Protein AF-A0A377LW02-F1 (afdb_monomer_lite)

Organism: Enterobacter cloacae (NCBI:txid550)

Sequence (100 aa):
MSRAPHVLTDSRTGAQLGNSQLLDSLVHDGLWDAFNDYHMGVTAENLAREYGISRELQDAYALSSQQKARAAIDSGRFRDEIVPGVRPASERSDDCRRHR

Foldseek 3Di:
DVPFAWDFPCVVVDDPDDDTDTHGCCQVVPAADPPPGGGVVVVVVVVCVVVVPDPVNVVVVVVVVVVVVVVCVVVCVCVVVDDDDDDDPVPPPPPPPPDD

Structure (mmCIF, N/CA/C/O backbone):
data_AF-A0A377LW02-F1
#
_entry.id   AF-A0A377LW02-F1
#
loop_
_atom_site.group_PDB
_atom_site.id
_atom_site.type_symbol
_atom_site.label_atom_id
_atom_site.label_alt_id
_atom_site.label_comp_id
_atom_site.label_asym_id
_atom_site.label_entity_id
_atom_site.label_seq_id
_atom_site.p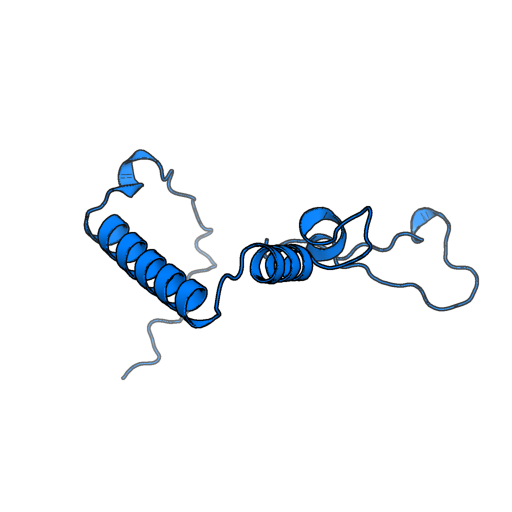dbx_PDB_ins_code
_atom_site.Cartn_x
_atom_site.Cartn_y
_atom_site.Cartn_z
_atom_site.occupancy
_atom_site.B_iso_or_equiv
_atom_site.auth_seq_id
_atom_site.auth_comp_id
_atom_site.auth_asym_id
_atom_site.auth_atom_id
_atom_site.pdbx_PDB_model_num
ATOM 1 N N . MET A 1 1 ? 3.410 -9.398 0.651 1.00 66.50 1 MET A N 1
ATOM 2 C CA . MET A 1 1 ? 4.099 -10.286 -0.312 1.00 66.50 1 MET A CA 1
ATOM 3 C C . MET A 1 1 ? 5.513 -10.601 0.181 1.00 66.50 1 MET A C 1
ATOM 5 O O . MET A 1 1 ? 6.488 -10.205 -0.433 1.00 66.50 1 MET A O 1
ATOM 9 N N . SER A 1 2 ? 5.650 -11.301 1.311 1.00 84.38 2 SER A N 1
ATOM 10 C CA . SER A 1 2 ? 6.957 -11.529 1.964 1.00 84.38 2 SER A CA 1
ATOM 11 C C . SER A 1 2 ? 7.859 -12.551 1.261 1.00 84.38 2 SER A C 1
ATOM 13 O O . SER A 1 2 ? 9.014 -12.702 1.635 1.00 84.38 2 SER A O 1
ATOM 15 N N . ARG A 1 3 ? 7.333 -13.275 0.267 1.00 90.81 3 ARG A N 1
ATOM 16 C CA . ARG A 1 3 ? 8.044 -14.326 -0.479 1.00 90.81 3 ARG A CA 1
ATOM 17 C C . ARG A 1 3 ? 8.359 -13.927 -1.925 1.00 90.81 3 ARG A C 1
ATOM 19 O O . ARG A 1 3 ? 8.658 -14.803 -2.731 1.00 90.81 3 ARG A O 1
ATOM 26 N N . ALA A 1 4 ? 8.217 -12.648 -2.268 1.00 92.44 4 ALA A N 1
ATOM 27 C CA . ALA A 1 4 ? 8.525 -12.165 -3.608 1.00 92.44 4 ALA A CA 1
ATOM 28 C C . ALA A 1 4 ? 10.037 -12.312 -3.889 1.00 92.44 4 ALA A C 1
ATOM 30 O O . ALA A 1 4 ? 10.845 -11.953 -3.028 1.00 92.44 4 ALA A O 1
ATOM 31 N N . PRO A 1 5 ? 10.439 -12.892 -5.033 1.00 94.12 5 PRO A N 1
ATOM 32 C CA . PRO A 1 5 ? 11.847 -13.064 -5.376 1.00 94.12 5 PRO A CA 1
ATOM 33 C C . PRO A 1 5 ? 12.471 -11.775 -5.926 1.00 94.12 5 PRO A C 1
ATOM 35 O O . PRO A 1 5 ? 11.777 -10.850 -6.343 1.00 94.12 5 PRO A O 1
ATOM 38 N N . HIS A 1 6 ? 13.799 -11.760 -6.008 1.00 94.44 6 HIS A N 1
ATOM 39 C CA . HIS A 1 6 ? 14.499 -10.829 -6.890 1.00 94.44 6 HIS A CA 1
ATOM 40 C C . HIS A 1 6 ? 14.705 -11.483 -8.260 1.00 94.44 6 HIS A C 1
ATOM 42 O O . HIS A 1 6 ? 14.913 -12.697 -8.346 1.00 94.44 6 HIS A O 1
ATOM 48 N N . VAL A 1 7 ? 14.652 -10.689 -9.324 1.00 93.44 7 VAL A N 1
ATOM 49 C CA . VAL A 1 7 ? 14.729 -11.143 -10.715 1.00 93.44 7 VAL A CA 1
ATOM 50 C C . VAL A 1 7 ? 15.946 -10.526 -11.391 1.00 93.44 7 VAL A C 1
ATOM 52 O O . VAL A 1 7 ? 16.237 -9.344 -11.229 1.00 93.44 7 VAL A O 1
ATOM 55 N N . LEU A 1 8 ? 16.660 -11.346 -12.161 1.00 93.06 8 LEU A N 1
ATOM 56 C CA . LEU A 1 8 ? 17.787 -10.926 -12.986 1.00 93.06 8 LEU A CA 1
ATOM 57 C C . LEU A 1 8 ? 17.381 -11.026 -14.461 1.00 93.06 8 LEU A C 1
ATOM 59 O O . LEU A 1 8 ? 17.302 -12.130 -15.013 1.00 93.06 8 LEU A O 1
ATOM 63 N N . THR A 1 9 ? 17.114 -9.883 -15.089 1.00 87.25 9 THR A N 1
ATOM 64 C CA . THR A 1 9 ? 16.563 -9.800 -16.455 1.00 87.25 9 THR A CA 1
ATOM 65 C C . THR A 1 9 ? 17.517 -10.353 -17.506 1.00 87.25 9 THR A C 1
ATOM 67 O O . THR A 1 9 ? 17.099 -11.063 -18.418 1.00 87.25 9 THR A O 1
ATOM 70 N N . ASP A 1 10 ? 18.814 -10.124 -17.318 1.00 87.75 10 ASP A N 1
ATOM 71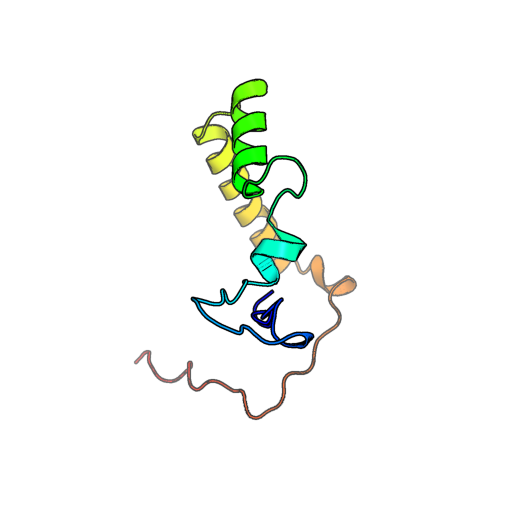 C CA . ASP A 1 10 ? 19.839 -10.438 -18.321 1.00 87.75 10 ASP A CA 1
ATOM 72 C C . ASP A 1 10 ? 20.390 -11.864 -18.174 1.00 87.75 10 ASP A C 1
ATOM 74 O O . ASP A 1 10 ? 21.283 -12.286 -18.910 1.00 87.75 10 ASP A O 1
ATOM 78 N N . SER A 1 11 ? 19.850 -12.639 -17.226 1.00 87.38 11 SER A N 1
ATOM 79 C CA . SER A 1 11 ? 20.326 -13.989 -16.898 1.00 87.38 11 SER A CA 1
ATOM 80 C C . SER A 1 11 ? 20.292 -14.953 -18.086 1.00 87.38 11 SER A C 1
ATOM 82 O O . SER A 1 11 ? 21.149 -15.827 -18.193 1.00 87.38 11 SER A O 1
ATOM 84 N N . ARG A 1 12 ? 19.320 -14.794 -18.995 1.00 86.50 12 ARG A N 1
ATOM 85 C CA . ARG A 1 12 ? 19.135 -15.689 -20.148 1.00 86.50 12 ARG A CA 1
ATOM 86 C C . ARG A 1 12 ? 20.149 -15.448 -21.265 1.00 86.50 12 ARG A C 1
ATOM 88 O O . ARG A 1 12 ? 20.563 -16.404 -21.912 1.00 86.50 12 ARG A O 1
ATOM 95 N N . THR A 1 13 ? 20.502 -14.194 -21.526 1.00 83.88 13 THR A N 1
ATOM 96 C CA . THR A 1 13 ? 21.409 -13.802 -22.619 1.00 83.88 13 THR A CA 1
ATOM 97 C C . THR A 1 13 ? 22.849 -13.611 -22.151 1.00 83.88 13 THR A C 1
ATOM 99 O O . THR A 1 13 ? 23.757 -13.618 -22.976 1.00 83.88 13 THR A O 1
ATOM 102 N N . GLY A 1 14 ? 23.059 -13.500 -20.837 1.00 79.75 14 GLY A N 1
ATOM 103 C CA . GLY A 1 14 ? 24.352 -13.255 -20.214 1.00 79.75 14 GLY A CA 1
ATOM 104 C C . GLY A 1 14 ? 24.736 -11.776 -20.263 1.00 79.75 14 GLY A C 1
ATOM 105 O O . GLY A 1 14 ? 24.618 -11.118 -21.295 1.00 79.75 14 GLY A O 1
ATOM 106 N N . ALA A 1 15 ? 25.234 -11.250 -19.143 1.00 78.62 15 ALA A N 1
ATOM 107 C CA . ALA A 1 15 ? 25.859 -9.933 -19.105 1.00 78.62 15 ALA A CA 1
ATOM 108 C C . ALA A 1 15 ? 27.327 -10.069 -19.538 1.00 78.62 15 ALA A C 1
ATOM 110 O O . ALA A 1 15 ? 28.139 -10.639 -18.811 1.00 78.62 15 ALA A O 1
ATOM 111 N N . GLN A 1 16 ? 27.665 -9.598 -20.742 1.00 73.38 16 GLN A N 1
ATOM 112 C CA . GLN A 1 16 ? 29.021 -9.736 -21.295 1.00 73.38 16 GLN A CA 1
ATOM 113 C C . GLN A 1 16 ? 30.057 -8.874 -20.559 1.00 73.38 16 GLN A C 1
ATOM 115 O O . GLN A 1 16 ? 31.165 -9.338 -20.298 1.00 73.38 16 GLN A O 1
ATOM 120 N N . LEU A 1 17 ? 29.717 -7.622 -20.240 1.00 79.25 17 LEU A N 1
ATOM 121 C CA . LEU A 1 17 ? 30.588 -6.693 -19.522 1.00 79.25 17 LEU A CA 1
ATOM 122 C C . LEU A 1 17 ? 29.734 -5.602 -18.860 1.00 79.25 17 LEU A C 1
ATOM 124 O O . LEU A 1 17 ? 28.874 -5.022 -19.519 1.00 79.25 17 LEU A O 1
ATOM 128 N N . GLY A 1 18 ? 29.982 -5.301 -17.585 1.00 81.94 18 GLY A N 1
ATOM 129 C CA . GLY A 1 18 ? 29.257 -4.270 -16.833 1.00 81.94 18 GLY A CA 1
ATOM 130 C C . GLY A 1 18 ? 28.471 -4.817 -15.639 1.00 81.94 18 GLY A C 1
ATOM 131 O O . GLY A 1 18 ? 28.568 -5.994 -15.298 1.00 81.94 18 GLY A O 1
ATOM 132 N N . ASN A 1 19 ? 2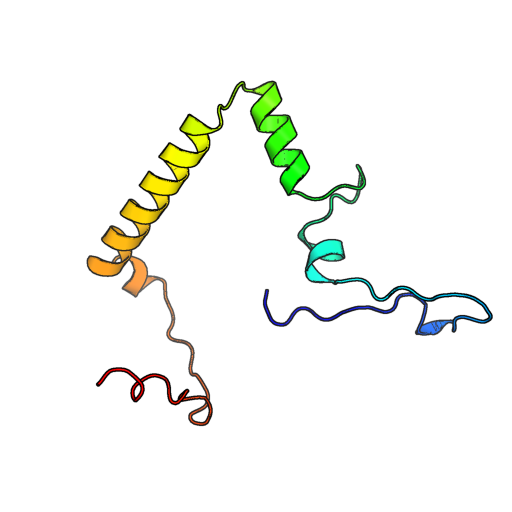7.716 -3.934 -14.983 1.00 83.88 19 ASN A N 1
ATOM 133 C CA . ASN A 1 19 ? 26.919 -4.272 -13.805 1.00 83.88 19 ASN A CA 1
ATOM 134 C C . ASN A 1 19 ? 25.547 -4.808 -14.223 1.00 83.88 19 ASN A C 1
ATOM 136 O O . ASN A 1 19 ? 24.870 -4.181 -15.034 1.00 83.88 19 ASN A O 1
ATOM 140 N N . SER A 1 20 ? 25.108 -5.904 -13.608 1.00 84.75 20 SER A N 1
ATOM 141 C CA . SER A 1 20 ? 23.722 -6.373 -13.706 1.00 84.75 20 SER A CA 1
ATOM 142 C C . SER A 1 20 ? 22.930 -5.955 -12.474 1.00 84.75 20 SER A C 1
ATOM 144 O O . SER A 1 20 ? 23.458 -5.952 -11.360 1.00 84.75 20 SER A O 1
ATOM 146 N N . GLN A 1 21 ? 21.658 -5.616 -12.667 1.00 87.88 21 GLN A N 1
ATOM 147 C CA . GLN A 1 21 ? 20.766 -5.224 -11.580 1.00 87.88 21 GLN A CA 1
ATOM 148 C C . GLN A 1 21 ? 19.841 -6.381 -11.201 1.00 87.88 21 GLN A C 1
ATOM 150 O O . GLN A 1 21 ? 19.219 -7.005 -12.059 1.00 87.88 21 GLN A O 1
ATOM 155 N N . LEU A 1 22 ? 19.753 -6.659 -9.900 1.00 91.50 22 LEU A N 1
ATOM 156 C CA . LEU A 1 22 ? 18.725 -7.525 -9.331 1.00 91.50 22 LEU A CA 1
ATOM 157 C C . LEU A 1 22 ? 17.503 -6.668 -9.018 1.00 91.50 22 LEU A C 1
ATOM 159 O O . LEU A 1 22 ? 17.561 -5.804 -8.144 1.00 91.50 22 LEU A O 1
ATOM 163 N N . LEU A 1 23 ? 16.413 -6.913 -9.734 1.00 91.25 23 LEU A N 1
ATOM 164 C CA . LEU A 1 23 ? 15.157 -6.194 -9.562 1.00 91.25 23 LEU A CA 1
ATOM 165 C C . LEU A 1 23 ? 14.317 -6.866 -8.479 1.00 91.25 23 LEU A C 1
ATOM 167 O O . LEU A 1 23 ? 14.174 -8.088 -8.472 1.00 91.25 23 LEU A O 1
ATOM 171 N N . ASP A 1 24 ? 13.735 -6.081 -7.579 1.00 92.69 24 ASP A N 1
ATOM 172 C CA . ASP A 1 24 ? 12.718 -6.583 -6.657 1.00 92.69 24 ASP A CA 1
ATOM 173 C C . ASP A 1 24 ? 11.398 -6.769 -7.422 1.00 92.69 24 ASP A C 1
ATOM 175 O O . ASP A 1 24 ? 10.796 -5.787 -7.864 1.00 92.69 24 ASP A O 1
ATOM 179 N N . SER A 1 25 ? 10.943 -8.019 -7.576 1.00 91.31 25 SER A N 1
ATOM 180 C CA . SER A 1 25 ? 9.694 -8.316 -8.298 1.00 91.31 25 SER A CA 1
ATOM 181 C C . SER A 1 25 ? 8.459 -7.724 -7.624 1.00 91.31 25 SER A C 1
ATOM 183 O O . SER A 1 25 ? 7.501 -7.380 -8.310 1.00 91.31 25 SER A O 1
ATOM 185 N N . LEU A 1 26 ? 8.458 -7.552 -6.297 1.00 93.06 26 LEU A N 1
ATOM 186 C CA . LEU A 1 26 ? 7.320 -6.948 -5.608 1.00 93.06 26 LEU A CA 1
ATOM 187 C C . LEU A 1 26 ? 7.130 -5.499 -6.045 1.00 93.06 26 LEU A C 1
ATOM 189 O O . LEU A 1 26 ? 6.006 -5.066 -6.304 1.00 93.06 26 LEU A O 1
ATOM 193 N N . VAL A 1 27 ? 8.234 -4.756 -6.093 1.00 91.69 27 VAL A N 1
ATOM 194 C CA . VAL A 1 27 ? 8.208 -3.350 -6.479 1.00 91.69 27 VAL A CA 1
ATOM 195 C C . VAL A 1 27 ? 7.957 -3.246 -7.973 1.00 91.69 27 VAL A C 1
ATOM 197 O O . VAL A 1 27 ? 6.975 -2.626 -8.366 1.00 91.69 27 VAL A O 1
ATOM 200 N N . HIS A 1 28 ? 8.791 -3.903 -8.777 1.00 90.69 28 HIS A N 1
ATOM 201 C CA . HIS A 1 28 ? 8.759 -3.800 -10.230 1.00 90.69 28 HIS A CA 1
ATOM 202 C C . HIS A 1 28 ? 7.425 -4.270 -10.833 1.00 90.69 28 HIS A C 1
ATOM 204 O O . HIS A 1 28 ? 6.865 -3.569 -11.669 1.00 90.69 28 HIS A O 1
ATOM 210 N N . ASP A 1 29 ? 6.880 -5.408 -10.386 1.00 90.12 29 ASP A N 1
ATOM 211 C CA . ASP A 1 29 ? 5.683 -5.994 -11.008 1.00 90.12 29 ASP A CA 1
ATOM 212 C C . ASP A 1 29 ? 4.372 -5.566 -10.327 1.00 90.12 29 ASP A C 1
ATOM 214 O O . ASP A 1 29 ? 3.298 -5.726 -10.908 1.00 90.12 29 ASP A O 1
ATOM 218 N N . GLY A 1 30 ? 4.426 -5.068 -9.084 1.00 90.75 30 GLY A N 1
ATOM 219 C CA . GLY A 1 30 ? 3.228 -4.832 -8.268 1.00 90.75 30 GLY A CA 1
ATOM 220 C C . GLY A 1 30 ? 3.023 -3.407 -7.758 1.00 90.75 30 GLY A C 1
ATOM 221 O O . GLY A 1 30 ? 1.880 -3.020 -7.520 1.00 90.75 30 GLY A O 1
ATOM 222 N N . LEU A 1 31 ? 4.092 -2.635 -7.544 1.00 93.81 31 LEU A N 1
ATOM 223 C CA . LEU A 1 31 ? 4.028 -1.328 -6.869 1.00 93.81 31 LEU A CA 1
ATOM 224 C C . LEU A 1 31 ? 4.666 -0.190 -7.674 1.00 93.81 31 LEU A C 1
ATOM 226 O O . LEU A 1 31 ? 4.744 0.935 -7.176 1.00 93.81 31 LEU A O 1
ATOM 230 N N . TRP A 1 32 ? 5.111 -0.458 -8.898 1.00 92.38 32 TRP A N 1
ATOM 231 C CA . TRP A 1 32 ? 5.693 0.529 -9.795 1.00 92.38 32 TRP A CA 1
ATOM 232 C C . TRP A 1 32 ? 4.748 0.819 -10.955 1.00 92.38 32 TRP A C 1
ATOM 234 O O . TRP A 1 32 ? 4.168 -0.094 -11.541 1.00 92.38 32 TRP A O 1
ATOM 244 N N . ASP A 1 33 ? 4.567 2.098 -11.274 1.00 90.56 33 ASP A N 1
ATOM 245 C CA . ASP A 1 33 ? 3.756 2.497 -12.415 1.00 90.56 33 ASP A CA 1
ATOM 246 C C . ASP A 1 33 ? 4.535 2.291 -13.714 1.00 90.56 33 ASP A C 1
ATOM 248 O O . ASP A 1 33 ? 5.564 2.929 -13.937 1.00 90.56 33 ASP A O 1
ATOM 252 N N . ALA A 1 34 ? 4.023 1.440 -14.600 1.00 89.25 34 ALA A N 1
ATOM 253 C CA . ALA A 1 34 ? 4.688 1.123 -15.863 1.00 89.25 34 ALA A CA 1
ATOM 254 C C . ALA A 1 34 ? 4.716 2.295 -16.863 1.00 89.25 34 ALA A C 1
ATOM 256 O O . ALA A 1 34 ? 5.508 2.270 -17.804 1.00 89.25 34 ALA A O 1
ATOM 257 N N . PHE A 1 35 ? 3.848 3.300 -16.700 1.00 91.12 35 PHE A N 1
ATOM 258 C CA . PHE A 1 35 ? 3.710 4.398 -17.662 1.00 91.12 35 PHE A CA 1
ATOM 259 C C . PHE A 1 35 ? 4.470 5.654 -17.248 1.00 91.12 35 PHE A C 1
ATOM 261 O O . PHE A 1 35 ? 5.052 6.327 -18.096 1.00 91.12 35 PHE A O 1
ATOM 268 N N . ASN A 1 36 ? 4.447 5.979 -15.959 1.00 86.12 36 ASN A N 1
ATOM 269 C CA . ASN A 1 36 ? 5.007 7.212 -15.423 1.00 86.12 36 ASN A CA 1
ATOM 270 C C . ASN A 1 36 ? 6.313 7.001 -14.641 1.00 86.12 36 ASN A C 1
ATOM 272 O O . ASN A 1 36 ? 6.867 7.976 -14.138 1.00 86.12 36 ASN A O 1
ATOM 276 N N . ASP A 1 37 ? 6.795 5.759 -14.550 1.00 92.00 37 ASP A N 1
ATOM 277 C CA . ASP A 1 37 ? 8.081 5.388 -13.950 1.00 92.00 37 ASP A CA 1
ATOM 278 C C . ASP A 1 37 ? 8.262 5.891 -12.504 1.00 92.00 37 ASP A C 1
ATOM 280 O O . ASP A 1 37 ? 9.257 6.521 -12.143 1.00 92.00 37 ASP A O 1
ATOM 284 N N . TYR A 1 38 ? 7.264 5.637 -11.652 1.00 89.94 38 TYR A N 1
ATOM 285 C CA . TYR A 1 38 ? 7.349 5.947 -10.225 1.00 89.94 38 TYR A CA 1
ATOM 286 C C . TYR A 1 38 ? 6.556 4.967 -9.352 1.00 89.94 38 TYR A C 1
ATOM 288 O O . TYR A 1 38 ? 5.658 4.259 -9.802 1.00 89.94 38 TYR A O 1
ATOM 296 N N . HIS A 1 39 ? 6.849 4.964 -8.052 1.00 94.50 39 HIS A N 1
ATOM 297 C CA . HIS A 1 39 ? 6.171 4.116 -7.070 1.00 94.50 39 HIS A CA 1
ATOM 298 C C . HIS A 1 39 ? 4.694 4.508 -6.871 1.00 94.50 39 HIS A C 1
ATOM 300 O O . HIS A 1 39 ? 4.378 5.693 -6.778 1.00 94.50 39 HIS A O 1
ATOM 306 N N . MET A 1 40 ? 3.801 3.540 -6.642 1.00 92.88 40 MET A N 1
ATOM 307 C CA . MET A 1 40 ? 2.369 3.754 -6.341 1.00 92.88 40 MET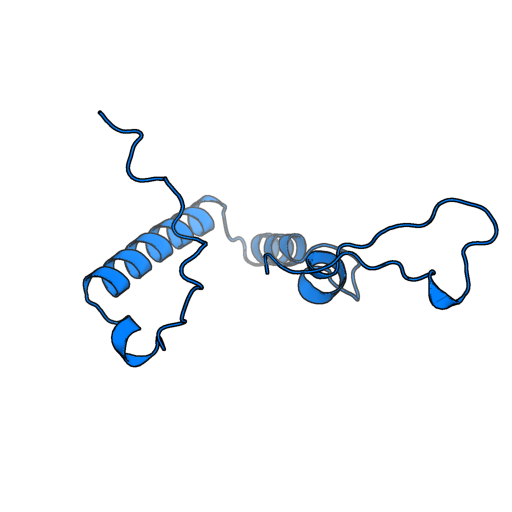 A CA 1
ATOM 308 C C . MET A 1 40 ? 2.097 4.699 -5.154 1.00 92.88 40 MET A C 1
ATOM 310 O O . MET A 1 40 ? 1.002 5.219 -5.005 1.00 92.88 40 MET A O 1
ATOM 314 N N . GLY A 1 41 ? 3.080 4.967 -4.295 1.00 91.62 41 GLY A N 1
ATOM 315 C CA . GLY A 1 41 ? 2.941 5.998 -3.254 1.00 91.62 41 GLY A CA 1
ATOM 316 C C . GLY A 1 41 ? 2.809 7.410 -3.838 1.00 91.62 41 GLY A C 1
ATOM 317 O O . GLY A 1 41 ? 2.078 8.241 -3.312 1.00 91.62 41 GLY A O 1
ATOM 318 N N . VAL A 1 42 ? 3.467 7.667 -4.970 1.00 92.44 42 VAL A N 1
ATOM 319 C CA . VAL A 1 42 ? 3.433 8.959 -5.661 1.00 92.44 42 VAL A CA 1
ATOM 320 C C . VAL A 1 42 ? 2.082 9.185 -6.346 1.00 92.44 42 VAL A C 1
ATOM 322 O O . VAL A 1 42 ? 1.615 10.323 -6.372 1.00 92.44 42 VAL A O 1
ATOM 325 N N . THR A 1 43 ? 1.399 8.134 -6.829 1.00 92.19 43 THR A N 1
ATOM 326 C CA . THR A 1 43 ? 0.017 8.290 -7.330 1.00 92.19 43 THR A CA 1
ATOM 327 C C . THR A 1 43 ? -0.903 8.806 -6.220 1.00 92.19 43 THR A C 1
ATOM 329 O O . THR A 1 43 ? -1.700 9.712 -6.458 1.00 92.19 43 THR A O 1
ATOM 332 N N . ALA A 1 44 ? -0.754 8.289 -4.995 1.00 91.19 44 ALA A N 1
ATOM 333 C CA . ALA A 1 44 ? -1.537 8.727 -3.844 1.00 91.19 44 ALA A CA 1
ATOM 334 C C . ALA A 1 44 ? -1.254 10.194 -3.477 1.00 91.19 44 ALA A C 1
ATOM 336 O O . ALA A 1 44 ? -2.190 10.945 -3.216 1.00 91.19 44 ALA A O 1
ATOM 337 N N . GLU A 1 45 ? 0.007 10.631 -3.529 1.00 92.19 45 GLU A N 1
ATOM 338 C CA . GLU A 1 45 ? 0.381 12.038 -3.308 1.00 92.19 45 GLU A CA 1
ATOM 339 C C . GLU A 1 45 ? -0.173 12.975 -4.390 1.00 92.19 45 GLU A C 1
ATOM 341 O O . GLU A 1 45 ? -0.596 14.098 -4.102 1.00 92.19 45 GLU A O 1
ATOM 346 N N . ASN A 1 46 ? -0.212 12.521 -5.646 1.00 92.88 46 ASN A N 1
ATOM 347 C CA . ASN A 1 46 ? -0.828 13.279 -6.734 1.00 92.88 46 ASN A CA 1
ATOM 348 C C . ASN A 1 46 ? -2.325 13.478 -6.485 1.00 92.88 46 ASN A C 1
ATOM 350 O O . ASN A 1 46 ? -2.809 14.606 -6.579 1.00 92.88 46 ASN A O 1
ATOM 354 N N . LEU A 1 47 ? -3.021 12.417 -6.068 1.00 92.44 47 LEU A N 1
ATOM 355 C CA . LEU A 1 47 ? -4.431 12.479 -5.699 1.00 92.44 47 LEU A CA 1
ATOM 356 C C . LEU A 1 47 ? -4.662 13.380 -4.478 1.00 92.44 47 LEU A C 1
ATOM 358 O O . LEU A 1 47 ? -5.569 14.210 -4.475 1.00 92.44 47 LEU A O 1
ATOM 362 N N . ALA A 1 48 ? -3.827 13.256 -3.445 1.00 93.75 48 ALA A N 1
ATOM 363 C CA . ALA A 1 48 ? -3.936 14.078 -2.247 1.00 93.75 48 ALA A CA 1
ATOM 364 C C . ALA A 1 48 ? -3.795 15.570 -2.574 1.00 93.75 48 ALA A C 1
ATOM 366 O O . ALA A 1 48 ? -4.548 16.390 -2.048 1.00 93.75 48 ALA A O 1
ATOM 367 N N . ARG A 1 49 ? -2.887 15.922 -3.491 1.00 93.50 49 ARG A N 1
ATOM 368 C CA . ARG A 1 49 ? -2.707 17.298 -3.966 1.00 93.50 49 ARG A CA 1
ATOM 369 C C . ARG A 1 49 ? -3.890 17.788 -4.799 1.00 93.50 49 ARG A C 1
ATOM 371 O O . ARG A 1 49 ? -4.342 18.907 -4.582 1.00 93.50 49 ARG A O 1
ATOM 378 N N . GLU A 1 50 ? -4.380 16.972 -5.729 1.00 95.69 50 GLU A N 1
ATOM 379 C CA . GLU A 1 50 ? -5.487 17.330 -6.627 1.00 95.69 50 GLU A CA 1
ATOM 380 C C . GLU A 1 50 ? -6.802 17.549 -5.867 1.00 95.69 50 GLU A C 1
ATOM 382 O O . GLU A 1 50 ? -7.519 18.513 -6.129 1.00 95.69 50 GLU A O 1
ATOM 387 N N . TYR A 1 51 ? -7.084 16.702 -4.876 1.00 95.25 51 TYR A N 1
ATOM 388 C CA . TYR A 1 51 ? -8.325 16.746 -4.096 1.00 95.25 51 TYR A CA 1
ATOM 389 C C . TYR A 1 51 ? -8.185 17.461 -2.743 1.00 95.25 51 TYR A C 1
ATOM 391 O O . TYR A 1 51 ? -9.143 17.507 -1.972 1.00 95.25 51 TYR A O 1
ATOM 399 N N . GLY A 1 52 ? -7.013 18.024 -2.435 1.00 94.94 52 GLY A N 1
ATOM 400 C CA . GLY A 1 52 ? -6.770 18.762 -1.191 1.00 94.94 52 GLY A CA 1
ATOM 401 C C . GLY A 1 52 ? -6.873 17.905 0.078 1.00 94.94 52 GLY A C 1
ATOM 402 O O . GLY A 1 52 ? -7.318 18.388 1.120 1.00 94.94 52 GLY A O 1
ATOM 403 N N . ILE A 1 53 ? -6.488 16.629 0.009 1.00 95.31 53 ILE A N 1
ATOM 404 C CA . ILE A 1 53 ? -6.552 15.695 1.139 1.00 95.31 53 ILE A CA 1
ATOM 405 C C 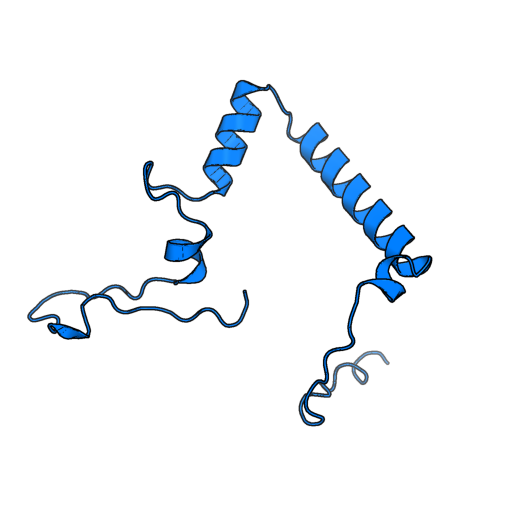. ILE A 1 53 ? -5.359 15.943 2.066 1.00 95.31 53 ILE A C 1
ATOM 407 O O . ILE A 1 53 ? -4.237 15.508 1.797 1.00 95.31 53 ILE A O 1
ATOM 411 N N . SER A 1 54 ? -5.610 16.627 3.182 1.00 96.44 54 SER A N 1
ATOM 412 C CA . SER A 1 54 ? -4.570 16.951 4.160 1.00 96.44 54 SER A CA 1
ATOM 413 C C . SER A 1 54 ? -4.017 15.711 4.866 1.00 96.44 54 SER A C 1
ATOM 415 O O . SER A 1 54 ? -4.664 14.661 4.944 1.00 96.44 54 SER A O 1
ATOM 417 N N . ARG A 1 55 ? -2.817 15.844 5.434 1.00 95.25 55 ARG A N 1
ATOM 418 C CA . ARG A 1 55 ? -2.176 14.769 6.196 1.00 95.25 55 ARG A CA 1
ATOM 419 C C . ARG A 1 55 ? -3.010 14.353 7.411 1.00 95.25 55 ARG A C 1
ATOM 421 O O . ARG A 1 55 ? -3.134 13.167 7.699 1.00 95.25 55 ARG A O 1
ATOM 428 N N . GLU A 1 56 ? -3.625 15.315 8.085 1.00 96.81 56 GLU A N 1
ATOM 429 C CA . GLU A 1 56 ? -4.460 15.089 9.265 1.00 96.81 56 GLU A CA 1
ATOM 430 C C . GLU A 1 56 ? -5.699 14.256 8.917 1.00 96.81 56 GLU A C 1
ATOM 432 O O . GLU A 1 56 ? -6.089 13.383 9.691 1.00 96.81 56 GLU A O 1
ATOM 437 N N . LEU A 1 57 ? -6.293 14.478 7.737 1.00 95.88 57 LEU A N 1
ATOM 438 C CA . LEU A 1 57 ? -7.415 13.674 7.247 1.00 95.88 57 LEU A CA 1
ATOM 439 C C . LEU A 1 57 ? -6.992 12.233 6.945 1.00 95.88 57 LEU A C 1
ATOM 441 O O . LEU A 1 57 ? -7.709 11.297 7.308 1.00 95.88 57 LEU A O 1
ATOM 445 N N . GLN A 1 58 ? -5.827 12.047 6.320 1.00 96.19 58 GLN A N 1
ATOM 446 C CA . GLN A 1 58 ? -5.278 10.716 6.042 1.00 96.19 58 GLN A CA 1
ATOM 447 C C . GLN A 1 58 ? -5.010 9.948 7.345 1.00 96.19 58 GLN A C 1
ATOM 449 O O . GLN A 1 58 ? -5.433 8.797 7.485 1.00 96.19 58 GLN A O 1
ATOM 454 N N . ASP A 1 59 ? -4.391 10.602 8.330 1.00 97.56 59 ASP A N 1
ATOM 455 C CA . ASP A 1 59 ? -4.073 10.000 9.627 1.00 97.56 59 ASP A CA 1
ATOM 456 C C . ASP A 1 59 ? -5.344 9.691 10.439 1.00 97.56 59 ASP A C 1
ATOM 458 O O . ASP A 1 59 ? -5.465 8.609 11.024 1.00 97.56 59 ASP A O 1
ATOM 462 N N . ALA A 1 60 ? -6.339 10.586 10.427 1.00 97.38 60 ALA A N 1
ATOM 463 C CA . ALA A 1 60 ? -7.630 10.351 11.075 1.00 97.38 60 ALA A CA 1
ATOM 464 C C . ALA A 1 60 ? -8.371 9.153 10.457 1.00 97.38 60 ALA A C 1
ATOM 466 O O . ALA A 1 60 ? -8.933 8.318 11.179 1.00 97.38 60 ALA A O 1
ATOM 467 N N . TYR A 1 61 ? -8.336 9.026 9.127 1.00 97.19 61 TYR A N 1
ATOM 468 C CA . TYR A 1 61 ? -8.901 7.873 8.432 1.00 97.19 61 TYR A CA 1
ATOM 469 C C . TYR A 1 61 ? -8.163 6.576 8.788 1.00 97.19 61 TYR A C 1
ATOM 471 O O . TYR A 1 61 ? -8.808 5.567 9.096 1.00 97.19 61 TYR A O 1
ATOM 479 N N . ALA A 1 62 ? -6.828 6.599 8.809 1.00 97.31 62 ALA A N 1
ATOM 480 C CA . ALA A 1 62 ? -6.015 5.446 9.183 1.00 97.31 62 ALA A CA 1
ATOM 481 C C . ALA A 1 62 ? -6.313 4.979 10.618 1.00 97.31 62 ALA A C 1
ATOM 483 O O . ALA A 1 62 ? -6.525 3.784 10.843 1.00 97.31 62 ALA A O 1
ATOM 484 N N . LEU A 1 63 ? -6.425 5.909 11.574 1.00 97.62 63 LEU A N 1
ATOM 485 C CA . LEU A 1 63 ? -6.795 5.602 12.958 1.00 97.62 63 LEU A CA 1
ATOM 486 C C . LEU A 1 63 ? -8.182 4.952 13.043 1.00 97.62 63 LEU A C 1
ATOM 488 O O . LEU A 1 63 ? -8.342 3.905 13.676 1.00 97.62 63 LEU A O 1
ATOM 492 N N . SER A 1 64 ? -9.175 5.534 12.367 1.00 97.88 64 SER A N 1
ATOM 493 C CA . SER A 1 64 ? -10.529 4.976 12.317 1.00 97.88 64 SER A CA 1
ATOM 494 C C . SER A 1 64 ? -10.545 3.577 11.690 1.00 97.88 64 SER A C 1
ATOM 496 O O . SER A 1 64 ? -11.249 2.685 12.167 1.00 97.88 64 SER A O 1
ATOM 498 N N . SER A 1 65 ? -9.750 3.353 10.639 1.00 98.12 65 SER A N 1
ATOM 499 C CA . SER A 1 65 ? -9.594 2.041 10.003 1.00 98.12 65 SER A CA 1
ATOM 500 C C . SER A 1 65 ? -9.073 0.992 10.990 1.00 98.12 65 SER A C 1
ATOM 502 O O . SER A 1 65 ? -9.691 -0.063 11.145 1.00 98.12 65 SER A O 1
ATOM 504 N N . GLN A 1 66 ? -8.012 1.313 11.739 1.00 97.88 66 GLN A N 1
ATOM 505 C CA . GLN A 1 66 ? -7.434 0.412 12.743 1.00 97.88 66 GLN A CA 1
ATOM 506 C C . GLN A 1 66 ? -8.421 0.084 13.873 1.00 97.88 66 GLN A C 1
ATOM 508 O O . GLN A 1 66 ? -8.554 -1.075 14.274 1.00 97.88 66 GLN A O 1
ATOM 513 N N . GLN A 1 67 ? -9.169 1.080 14.354 1.00 98.00 67 GLN A N 1
ATOM 514 C CA . GLN A 1 67 ? -10.202 0.879 15.377 1.00 98.00 67 GLN A CA 1
ATOM 515 C C . GLN A 1 67 ? -11.331 -0.036 14.879 1.00 98.00 67 GLN A C 1
ATOM 517 O O . GLN A 1 67 ? -11.730 -0.963 15.588 1.00 98.00 67 GLN A O 1
ATOM 522 N N . LYS A 1 68 ? -11.811 0.178 13.646 1.00 97.25 68 LYS A N 1
ATOM 523 C CA . LYS A 1 68 ? -12.841 -0.666 13.017 1.00 97.25 68 LYS A CA 1
ATOM 524 C C . LYS A 1 68 ? -12.363 -2.104 12.828 1.00 97.25 68 LYS A C 1
ATOM 526 O O . LYS A 1 68 ? -13.110 -3.028 13.141 1.00 97.25 68 LYS A O 1
ATOM 531 N N . ALA A 1 69 ? -11.131 -2.293 12.351 1.00 96.44 69 ALA A N 1
ATOM 532 C CA . ALA A 1 69 ? -10.545 -3.616 12.159 1.00 96.44 69 ALA A CA 1
ATOM 533 C C . ALA A 1 69 ? -10.481 -4.389 13.482 1.00 96.44 69 ALA A C 1
ATOM 535 O O . ALA A 1 69 ? -10.937 -5.529 13.547 1.00 96.44 69 ALA A O 1
ATOM 536 N N . ARG A 1 70 ? -10.007 -3.745 14.558 1.00 97.06 70 ARG A N 1
ATOM 537 C CA . ARG A 1 70 ? -9.950 -4.368 15.885 1.00 97.06 70 ARG A CA 1
ATOM 538 C C . ARG A 1 70 ? -11.333 -4.765 16.399 1.00 97.06 70 ARG A C 1
ATOM 540 O O . ARG A 1 70 ? -11.526 -5.913 16.780 1.00 97.06 70 ARG A O 1
ATOM 547 N N . ALA A 1 71 ? -12.311 -3.865 16.315 1.00 96.88 71 ALA A N 1
ATOM 548 C CA . ALA A 1 71 ? -13.677 -4.162 16.739 1.00 96.88 71 ALA A CA 1
ATOM 549 C C . ALA A 1 71 ? -14.312 -5.313 15.930 1.00 96.88 71 ALA A C 1
ATOM 551 O O . ALA A 1 71 ? -15.032 -6.142 16.487 1.00 96.88 71 ALA A O 1
ATOM 552 N N . ALA A 1 72 ? -14.044 -5.392 14.622 1.00 95.69 72 ALA A N 1
ATOM 553 C CA . ALA A 1 72 ? -14.540 -6.463 13.758 1.00 95.69 72 ALA A CA 1
ATOM 554 C C . ALA A 1 72 ? -13.902 -7.827 14.074 1.00 95.69 72 ALA A C 1
ATOM 556 O O . ALA A 1 72 ? -14.602 -8.841 14.062 1.00 95.69 72 ALA A O 1
ATOM 557 N N . 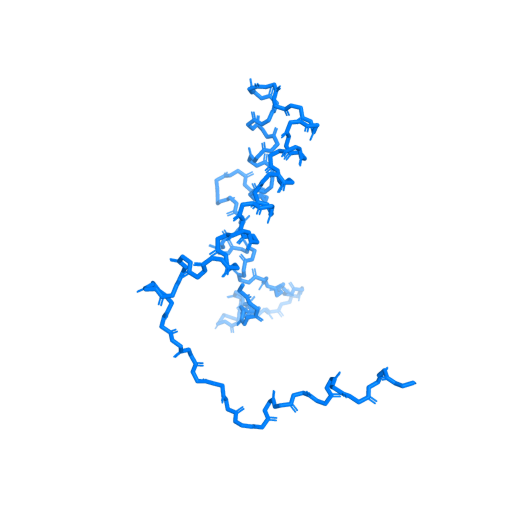ILE A 1 73 ? -12.605 -7.848 14.398 1.00 95.56 73 ILE A N 1
ATOM 558 C CA . ILE A 1 73 ? -11.904 -9.057 14.851 1.00 95.56 73 ILE A CA 1
ATOM 559 C C . ILE A 1 73 ? -12.470 -9.521 16.198 1.00 95.56 73 ILE A C 1
ATOM 561 O O . ILE A 1 73 ? -12.855 -10.683 16.318 1.00 95.56 73 ILE A O 1
ATOM 565 N N . ASP A 1 74 ? -12.595 -8.613 17.172 1.00 95.62 74 ASP A N 1
ATOM 566 C CA . ASP A 1 74 ? -13.068 -8.933 18.527 1.00 95.62 74 ASP A CA 1
ATOM 567 C C . ASP A 1 74 ? -14.525 -9.432 18.529 1.00 95.62 74 ASP A C 1
ATOM 569 O O . ASP A 1 74 ? -14.888 -10.322 19.296 1.00 95.62 74 ASP A O 1
ATOM 573 N N . SER A 1 75 ? -15.358 -8.906 17.625 1.00 96.00 75 SER A N 1
ATOM 574 C CA . SER A 1 75 ? -16.743 -9.365 17.423 1.00 96.00 75 SER A CA 1
ATOM 575 C C . SER A 1 75 ? -16.869 -10.596 16.516 1.00 96.00 75 SER A C 1
ATOM 577 O O . SER A 1 75 ? -17.978 -11.074 16.282 1.00 96.00 75 SER A O 1
ATOM 579 N N . GLY A 1 76 ? -15.755 -11.132 16.007 1.00 94.00 76 GLY A N 1
ATOM 580 C CA . GLY A 1 76 ? -15.736 -12.348 15.197 1.00 94.00 76 GLY A CA 1
ATOM 581 C C . GLY A 1 76 ? -16.343 -12.197 13.800 1.00 94.00 76 GLY A C 1
ATOM 582 O O . GLY A 1 76 ? -16.707 -13.205 13.199 1.00 94.00 76 GLY A O 1
ATOM 583 N N . ARG A 1 77 ? -16.441 -10.977 13.255 1.00 94.88 77 ARG A N 1
ATOM 584 C CA . ARG A 1 77 ? -17.087 -10.725 11.949 1.00 94.88 77 ARG A CA 1
ATOM 585 C C . ARG A 1 77 ? -16.391 -11.411 10.778 1.00 94.88 77 ARG A C 1
ATOM 587 O O . ARG A 1 77 ? -17.047 -11.726 9.798 1.00 94.88 77 ARG A O 1
ATOM 594 N N . PHE A 1 78 ? -15.091 -11.669 10.897 1.00 95.06 78 PHE A N 1
ATOM 595 C CA . PHE A 1 78 ? -14.305 -12.324 9.851 1.00 95.06 78 PHE A CA 1
ATOM 596 C C . PHE A 1 78 ? -14.313 -13.861 9.938 1.00 95.06 78 PHE A C 1
ATOM 598 O O . PHE A 1 78 ? -13.645 -14.526 9.150 1.00 95.06 78 PHE A O 1
ATOM 605 N N . ARG A 1 79 ? -15.039 -14.456 10.897 1.00 92.38 79 ARG A N 1
ATOM 606 C CA . ARG A 1 79 ? -15.040 -15.918 11.092 1.00 92.38 79 ARG A CA 1
ATOM 607 C C . ARG A 1 79 ? -15.608 -16.679 9.898 1.00 92.38 79 ARG A C 1
ATOM 609 O O . ARG A 1 79 ? -15.133 -17.777 9.631 1.00 92.38 79 ARG A O 1
ATOM 616 N N . ASP A 1 80 ? -16.576 -16.094 9.200 1.00 93.75 80 ASP A N 1
ATOM 617 C CA . ASP A 1 80 ? -17.268 -16.760 8.094 1.00 93.75 80 ASP A CA 1
ATOM 618 C C . ASP A 1 80 ? -16.501 -16.655 6.762 1.00 93.75 80 ASP A C 1
ATOM 620 O O . ASP A 1 80 ? -16.714 -17.468 5.867 1.00 93.75 80 ASP A O 1
ATOM 624 N N . GLU A 1 81 ? -15.581 -15.692 6.627 1.00 95.19 81 GLU A N 1
ATOM 625 C CA . GLU A 1 81 ? -14.781 -15.484 5.406 1.00 95.19 81 GLU A CA 1
ATOM 626 C C . GLU A 1 81 ? -13.350 -16.045 5.497 1.00 95.19 81 GLU A C 1
ATOM 628 O O . GLU A 1 81 ? -12.733 -16.325 4.467 1.00 95.19 81 GLU A O 1
ATOM 633 N N . ILE A 1 82 ? -12.807 -16.242 6.707 1.00 93.69 82 ILE A N 1
ATOM 634 C CA . ILE A 1 82 ? -11.440 -16.749 6.893 1.00 93.69 82 ILE A CA 1
ATOM 635 C C . ILE A 1 82 ? -11.430 -18.279 6.923 1.00 93.69 82 ILE A C 1
ATOM 637 O O . ILE A 1 82 ? -11.850 -18.911 7.892 1.00 93.69 82 ILE A O 1
ATOM 641 N N . VAL A 1 83 ? -10.814 -18.881 5.905 1.00 93.75 83 VAL A N 1
ATOM 642 C CA . VAL A 1 83 ? -10.452 -20.304 5.917 1.00 93.75 83 VAL A CA 1
ATOM 643 C C . VAL A 1 83 ? -9.136 -20.491 6.690 1.00 93.75 83 VAL A C 1
ATOM 645 O O . VAL A 1 83 ? -8.129 -19.875 6.328 1.00 93.75 83 VAL A O 1
ATOM 648 N N . PRO A 1 84 ? -9.086 -21.335 7.742 1.00 91.06 84 PRO A N 1
ATOM 649 C CA . PRO A 1 84 ? -7.858 -21.563 8.499 1.00 91.06 84 PRO A CA 1
ATOM 650 C C . PRO A 1 84 ? -6.740 -22.169 7.636 1.00 91.06 84 PRO A C 1
ATOM 652 O O . PRO A 1 84 ? -6.884 -23.259 7.086 1.00 91.06 84 PRO A O 1
ATOM 655 N N . GLY A 1 85 ? -5.597 -21.484 7.554 1.00 85.31 85 GLY A N 1
ATOM 656 C CA . GLY A 1 85 ? -4.382 -22.014 6.932 1.00 85.31 85 GLY A CA 1
ATOM 657 C C . GLY A 1 85 ? -3.563 -22.857 7.914 1.00 85.31 85 GLY A C 1
ATOM 658 O O . GLY A 1 85 ? -3.328 -22.444 9.051 1.00 85.31 85 GLY A O 1
ATOM 659 N N . VAL A 1 86 ? -3.095 -24.029 7.484 1.00 87.56 86 VAL A N 1
ATOM 660 C CA . VAL A 1 86 ? -2.234 -24.898 8.302 1.00 87.56 86 VAL A CA 1
ATOM 661 C C . VAL A 1 86 ? -0.790 -24.405 8.221 1.00 87.56 86 VAL A C 1
ATOM 663 O O . VAL A 1 86 ? -0.240 -24.276 7.129 1.00 87.56 86 VAL A O 1
ATOM 666 N N . ARG A 1 87 ? -0.155 -24.155 9.372 1.00 78.38 87 ARG A N 1
ATOM 667 C CA . ARG A 1 87 ? 1.294 -23.905 9.445 1.00 78.38 87 ARG A CA 1
ATOM 668 C C . ARG A 1 87 ? 2.037 -25.189 9.823 1.00 78.38 87 ARG A C 1
ATOM 670 O O . ARG A 1 87 ? 1.539 -25.933 10.674 1.00 78.38 87 ARG A O 1
ATOM 677 N N . PRO A 1 88 ? 3.214 -25.459 9.235 1.00 75.44 88 PRO A N 1
ATOM 678 C CA . PRO A 1 88 ? 4.029 -26.604 9.620 1.00 75.44 88 PRO A CA 1
ATOM 679 C C . PRO A 1 88 ? 4.454 -26.492 11.092 1.00 75.44 88 PRO A C 1
ATOM 681 O O . PRO A 1 88 ? 4.813 -25.423 11.583 1.00 75.44 88 PRO A O 1
ATOM 684 N N . ALA A 1 89 ? 4.414 -27.616 11.813 1.00 68.88 89 ALA A N 1
ATOM 685 C CA . ALA A 1 89 ? 4.618 -27.659 13.264 1.00 68.88 89 ALA A CA 1
ATOM 686 C C . ALA A 1 89 ? 6.016 -27.199 13.732 1.00 68.88 89 ALA A C 1
ATOM 688 O O . ALA A 1 89 ? 6.184 -26.902 14.914 1.00 68.88 89 ALA A O 1
ATOM 689 N N . SER A 1 90 ? 6.995 -27.125 12.825 1.00 60.56 90 SER A N 1
ATOM 690 C CA . SER A 1 90 ? 8.376 -26.703 13.088 1.00 60.56 90 SER A CA 1
ATOM 691 C C . SER A 1 90 ? 8.564 -25.186 13.216 1.00 60.56 90 SER A C 1
ATOM 693 O O . SER A 1 90 ? 9.631 -24.754 13.631 1.00 60.56 90 SER A O 1
ATOM 695 N N . GLU A 1 91 ? 7.550 -24.377 12.893 1.00 55.41 91 GLU A N 1
ATOM 696 C CA . GLU A 1 91 ? 7.577 -22.909 13.023 1.00 55.41 91 GLU A CA 1
ATOM 697 C C . GLU A 1 91 ? 6.817 -22.415 14.269 1.00 55.41 91 GLU A C 1
ATOM 699 O O . GLU A 1 91 ? 6.247 -21.322 14.283 1.00 55.41 91 GLU A O 1
ATOM 704 N N . ARG A 1 92 ? 6.780 -23.208 15.350 1.00 46.72 92 ARG A N 1
ATOM 705 C CA . ARG A 1 92 ? 6.425 -22.670 16.672 1.00 46.72 92 ARG A CA 1
ATOM 706 C C . ARG A 1 92 ? 7.614 -21.859 17.174 1.00 46.72 92 ARG A C 1
ATOM 708 O O . ARG A 1 92 ? 8.470 -22.387 17.871 1.00 46.72 92 ARG A O 1
ATOM 715 N N . SER A 1 93 ? 7.684 -20.593 16.777 1.00 45.91 93 SER A N 1
ATOM 716 C CA . SER A 1 93 ? 8.672 -19.658 17.303 1.00 45.91 93 SER A CA 1
ATOM 717 C C . SER A 1 93 ? 8.556 -19.578 18.824 1.00 45.91 93 SER A C 1
ATOM 719 O O . SER A 1 93 ? 7.481 -19.312 19.369 1.00 45.91 93 SER A O 1
ATOM 721 N N . ASP A 1 94 ? 9.696 -19.798 19.470 1.00 45.75 94 ASP A N 1
ATOM 722 C CA . ASP A 1 94 ? 10.031 -19.651 20.886 1.00 45.75 94 ASP A CA 1
ATOM 723 C C . ASP A 1 94 ? 9.826 -18.220 21.435 1.00 45.75 94 ASP A C 1
ATOM 725 O O . ASP A 1 94 ? 10.681 -17.671 22.127 1.00 45.75 94 ASP A O 1
ATOM 729 N N . ASP A 1 95 ? 8.687 -17.590 21.151 1.00 47.94 95 ASP A N 1
ATOM 730 C CA . ASP A 1 95 ? 8.411 -16.193 21.513 1.00 47.94 95 ASP A CA 1
ATOM 731 C C . ASP A 1 95 ? 7.650 -16.060 22.849 1.00 47.94 95 ASP A C 1
ATOM 733 O O . ASP A 1 95 ? 7.465 -14.978 23.395 1.00 47.94 95 ASP A O 1
ATOM 737 N N . CYS A 1 96 ? 7.255 -17.184 23.459 1.00 42.56 96 CYS A N 1
ATOM 738 C CA . CYS A 1 96 ? 6.499 -17.195 24.717 1.00 42.56 96 CYS A CA 1
ATOM 739 C C . CYS A 1 96 ? 7.371 -17.358 25.988 1.00 42.56 96 CYS A C 1
ATOM 741 O O . CYS A 1 96 ? 6.837 -17.610 27.068 1.00 42.56 96 CYS A O 1
ATOM 743 N N . ARG A 1 97 ? 8.710 -17.236 25.901 1.00 42.09 97 ARG A N 1
ATOM 744 C CA . ARG A 1 97 ? 9.642 -17.417 27.046 1.00 42.09 97 ARG A CA 1
ATOM 745 C C . ARG A 1 97 ? 10.515 -16.203 27.408 1.00 42.09 97 ARG A C 1
ATOM 747 O O . ARG A 1 97 ? 11.485 -16.374 28.142 1.00 42.09 97 ARG A O 1
ATOM 754 N N . ARG A 1 98 ? 10.200 -14.981 26.958 1.00 42.75 98 ARG A N 1
ATOM 755 C CA . ARG A 1 98 ? 10.997 -13.776 27.300 1.00 42.75 98 ARG A CA 1
ATOM 756 C C . ARG A 1 98 ? 10.250 -12.649 28.018 1.00 42.75 98 ARG A C 1
ATOM 758 O O . ARG A 1 98 ? 10.720 -11.520 28.004 1.00 42.75 98 ARG A O 1
ATOM 765 N N . HIS A 1 99 ? 9.168 -12.953 28.732 1.00 44.88 99 HIS A N 1
ATOM 766 C CA . HIS A 1 99 ? 8.646 -12.066 29.779 1.00 44.88 99 HIS A CA 1
ATOM 767 C C . HIS A 1 99 ? 8.390 -12.848 31.075 1.00 44.88 99 HIS A C 1
ATOM 769 O O . HIS A 1 99 ? 7.287 -13.321 31.348 1.00 44.88 99 HIS A O 1
ATOM 775 N N . ARG A 1 100 ? 9.462 -12.998 31.853 1.00 41.56 100 ARG A N 1
ATOM 776 C CA . ARG A 1 100 ? 9.451 -12.932 33.315 1.00 41.56 100 ARG A CA 1
ATOM 777 C C . ARG A 1 100 ? 10.508 -11.925 33.731 1.00 41.56 100 ARG A C 1
ATOM 779 O O . ARG A 1 100 ? 11.550 -11.898 33.038 1.00 41.56 100 ARG A O 1
#

Secondary structure (DSSP, 8-state):
-TTPPEEEGGGTT---SSPPPEEEHHIIIIIEETTTTEEHHHHHHHHHHHHT--HHHHHHHHHHHHHHHHHHHHTTTTTTT-PPPPPPGGG--S-SSS--

pLDDT: mean 86.26, std 15.2, range [41.56, 98.12]

Radius of gyration: 21.46 Å; chains: 1; bounding box: 48×46×56 Å

InterPro domains:
  IPR016039 Thiolase-like [G3DSA:3.40.47.10] (1-99)
  IPR016039 Thiolase-like [SSF53901] (1-85)
  IPR020616 Thiolase, N-terminal [PF00108] (1-85)